Protein AF-A0A3D5HYK0-F1 (afdb_monomer)

Sequence (42 aa):
MQFQDIISTLQRFWADQGCLVLQPYDTEKGAGTMSPHTVLRA

pLDDT: mean 96.06, std 4.93, range [72.94, 98.75]

Radius of gyration: 12.03 Å; Cα contacts (8 Å, |Δi|>4): 16; chains: 1; bounding box: 25×16×34 Å

Structure (mmCIF, N/CA/C/O backbone):
data_AF-A0A3D5HYK0-F1
#
_entry.id   AF-A0A3D5HYK0-F1
#
loop_
_atom_site.group_PDB
_atom_site.id
_atom_site.type_symbol
_atom_site.label_atom_id
_atom_site.label_alt_id
_atom_site.label_comp_id
_atom_site.label_asym_id
_atom_site.label_entity_id
_atom_site.label_seq_id
_atom_site.pdbx_PDB_ins_code
_atom_site.Cartn_x
_atom_site.Cartn_y
_atom_site.Cartn_z
_atom_site.occupancy
_atom_site.B_iso_or_equiv
_atom_site.auth_seq_id
_atom_site.auth_comp_id
_atom_site.auth_asym_id
_atom_site.auth_atom_id
_atom_site.pdbx_PDB_model_num
ATOM 1 N N . MET A 1 1 ? 5.386 0.273 20.893 1.00 77.31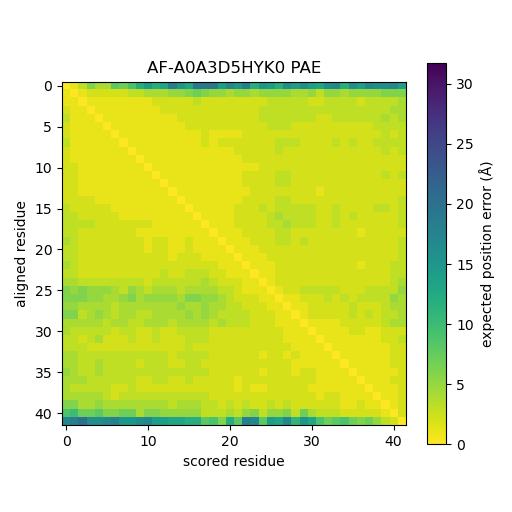 1 MET A N 1
ATOM 2 C CA . MET A 1 1 ? 4.953 0.361 19.487 1.00 77.31 1 MET A CA 1
ATOM 3 C C . MET A 1 1 ? 6.019 -0.313 18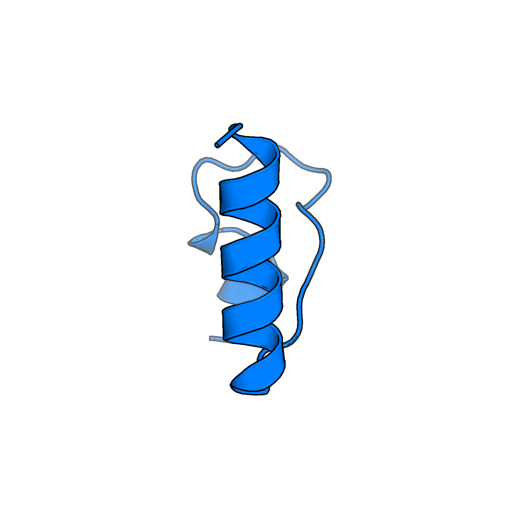.658 1.00 77.31 1 MET A C 1
ATOM 5 O O . MET A 1 1 ? 7.128 0.203 18.582 1.00 77.31 1 MET A O 1
ATOM 9 N N . GLN A 1 2 ? 5.704 -1.485 18.127 1.00 97.38 2 GLN A N 1
ATOM 10 C CA . GLN A 1 2 ? 6.586 -2.261 17.271 1.00 97.38 2 GLN A CA 1
ATOM 11 C C . GLN A 1 2 ? 6.305 -1.945 15.800 1.00 97.38 2 GLN A C 1
ATOM 13 O O . GLN A 1 2 ? 5.256 -1.404 15.451 1.00 97.38 2 GLN A O 1
ATOM 18 N N . PHE A 1 3 ? 7.228 -2.312 14.915 1.00 98.06 3 PHE A N 1
ATOM 19 C CA . PHE A 1 3 ? 7.070 -2.072 13.482 1.00 98.06 3 PHE A CA 1
ATOM 20 C C . PHE A 1 3 ? 5.805 -2.735 12.905 1.00 98.06 3 PHE A C 1
ATOM 22 O O . PHE A 1 3 ? 5.079 -2.115 12.128 1.00 98.06 3 PHE A O 1
ATOM 29 N N . GLN A 1 4 ? 5.471 -3.948 13.357 1.00 97.88 4 GLN A N 1
ATOM 30 C CA . GLN A 1 4 ? 4.237 -4.629 12.955 1.00 97.88 4 GLN A CA 1
ATOM 31 C C . GLN A 1 4 ? 2.961 -3.888 13.382 1.00 97.88 4 GLN A C 1
ATOM 33 O O . GLN A 1 4 ? 1.941 -3.983 12.694 1.00 97.88 4 GLN A O 1
ATOM 38 N N . ASP A 1 5 ? 3.013 -3.129 14.481 1.00 98.19 5 ASP A N 1
ATOM 39 C CA . ASP A 1 5 ? 1.864 -2.361 14.964 1.00 98.19 5 ASP A CA 1
ATOM 40 C C . ASP A 1 5 ? 1.579 -1.189 14.018 1.00 98.19 5 ASP A C 1
ATOM 42 O O . ASP A 1 5 ? 0.419 -0.893 13.732 1.00 98.19 5 ASP A O 1
ATOM 46 N N . ILE A 1 6 ? 2.631 -0.563 13.473 1.00 98.44 6 ILE A N 1
ATOM 47 C CA . ILE A 1 6 ? 2.515 0.514 12.479 1.00 98.44 6 ILE A CA 1
ATOM 48 C C . ILE A 1 6 ? 1.860 -0.021 11.201 1.00 98.44 6 ILE A C 1
ATOM 50 O O . ILE A 1 6 ? 0.886 0.561 10.723 1.00 98.44 6 ILE A O 1
ATOM 54 N N . ILE A 1 7 ? 2.341 -1.159 10.683 1.00 98.19 7 ILE A N 1
ATOM 55 C CA . ILE A 1 7 ? 1.765 -1.803 9.490 1.00 98.19 7 ILE A CA 1
ATOM 56 C C . ILE A 1 7 ? 0.285 -2.131 9.722 1.00 98.19 7 ILE A C 1
ATOM 58 O O . ILE A 1 7 ? -0.563 -1.761 8.910 1.00 98.19 7 ILE A O 1
ATOM 62 N N . SER A 1 8 ? -0.034 -2.764 10.854 1.00 98.12 8 SER A N 1
ATOM 63 C CA . SER A 1 8 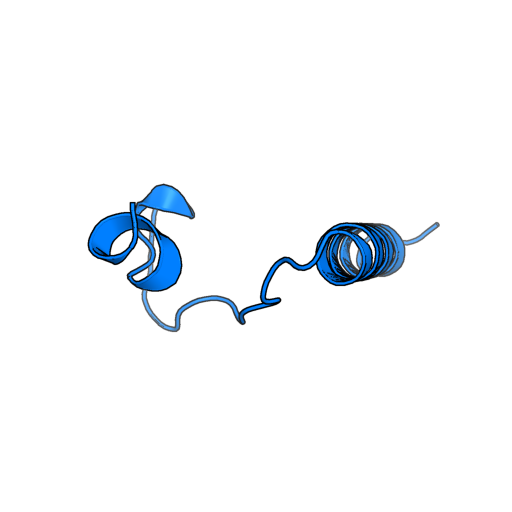? -1.408 -3.156 11.191 1.00 98.12 8 SER A CA 1
ATOM 64 C C . SER A 1 8 ? -2.337 -1.948 11.341 1.00 98.12 8 SER A C 1
ATOM 66 O O . SER A 1 8 ? -3.500 -2.008 10.948 1.00 98.12 8 SER A O 1
ATOM 68 N N . THR A 1 9 ? -1.836 -0.838 11.889 1.00 98.44 9 THR A N 1
ATOM 69 C CA . THR A 1 9 ? -2.609 0.402 12.059 1.00 98.44 9 THR A CA 1
ATOM 70 C C . THR A 1 9 ? -2.948 1.032 10.710 1.00 98.44 9 THR A C 1
ATOM 72 O O . THR A 1 9 ? -4.101 1.389 10.480 1.00 98.44 9 THR A O 1
ATOM 75 N N . LEU A 1 10 ? -1.979 1.110 9.792 1.00 98.50 10 LEU A N 1
ATOM 76 C CA . LEU A 1 10 ? -2.200 1.641 8.444 1.00 98.50 10 LEU A CA 1
ATOM 77 C C . LEU A 1 10 ? -3.171 0.773 7.637 1.00 98.50 10 LEU A C 1
ATOM 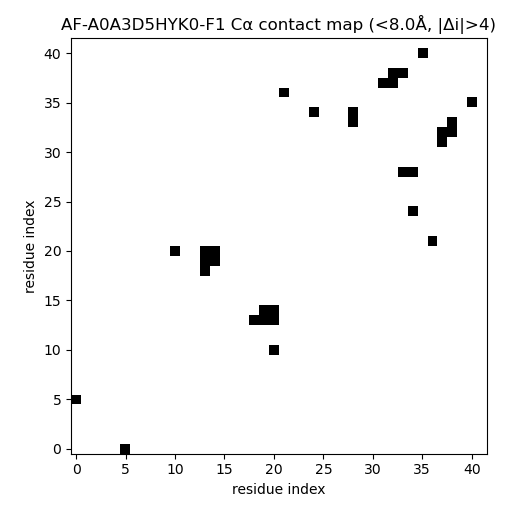79 O O . LEU A 1 10 ? -4.054 1.307 6.971 1.00 98.50 10 LEU A O 1
ATOM 83 N N . GLN A 1 11 ? -3.040 -0.555 7.719 1.00 98.50 11 GLN A N 1
ATOM 84 C CA . GLN A 1 11 ? -3.957 -1.480 7.048 1.00 98.50 11 GLN A CA 1
ATOM 85 C C . GLN A 1 11 ? -5.403 -1.299 7.526 1.00 98.50 11 GLN A C 1
ATOM 87 O O . GLN A 1 11 ? -6.302 -1.227 6.693 1.00 98.50 11 GLN A O 1
ATOM 92 N N . ARG A 1 12 ? -5.628 -1.180 8.844 1.00 98.50 12 ARG A N 1
ATOM 93 C CA . ARG A 1 12 ? -6.968 -0.940 9.411 1.00 98.50 12 ARG A CA 1
ATOM 94 C C . ARG A 1 12 ? -7.531 0.408 8.982 1.00 98.50 12 ARG A C 1
ATOM 96 O O . ARG A 1 12 ? -8.642 0.455 8.477 1.00 98.50 12 ARG A O 1
ATOM 103 N N . PHE A 1 13 ? -6.740 1.474 9.108 1.00 98.75 13 PHE A N 1
ATOM 104 C CA . PHE A 1 13 ? -7.162 2.816 8.714 1.00 98.75 13 PHE A CA 1
ATOM 105 C C . PHE A 1 13 ? -7.655 2.853 7.262 1.00 98.75 13 PHE A C 1
ATOM 107 O O . PHE A 1 13 ? -8.754 3.329 7.000 1.00 98.75 13 PHE A O 1
ATOM 114 N N . TRP A 1 14 ? -6.880 2.313 6.317 1.00 98.69 14 TRP A N 1
ATOM 115 C CA . TRP A 1 14 ? -7.268 2.326 4.905 1.00 98.69 14 TRP A CA 1
ATOM 116 C C . TRP A 1 14 ? -8.417 1.366 4.587 1.00 98.69 14 TRP A C 1
ATOM 118 O O . TRP A 1 14 ? -9.250 1.697 3.745 1.00 98.69 14 TRP A O 1
ATOM 128 N N . ALA A 1 15 ? -8.514 0.226 5.276 1.00 98.50 15 ALA A N 1
ATOM 129 C CA . ALA A 1 15 ? -9.680 -0.649 5.167 1.00 98.50 15 ALA A CA 1
ATOM 130 C C . ALA A 1 15 ? -10.971 0.075 5.589 1.00 98.50 15 ALA A C 1
ATOM 132 O O . ALA A 1 15 ? -11.972 -0.003 4.878 1.00 98.50 15 ALA A O 1
ATOM 133 N N . ASP A 1 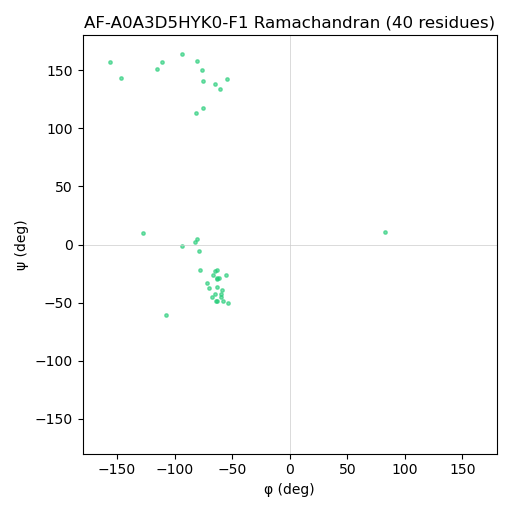16 ? -10.928 0.850 6.679 1.00 98.62 16 ASP A N 1
ATOM 134 C CA . ASP A 1 16 ? -12.062 1.654 7.155 1.00 98.62 16 ASP A CA 1
ATOM 135 C C . ASP A 1 16 ? -12.428 2.791 6.181 1.00 98.62 16 ASP A C 1
ATOM 137 O O . ASP A 1 16 ? -13.583 3.206 6.115 1.00 98.62 16 ASP A O 1
ATOM 141 N N . GLN A 1 17 ? -11.470 3.273 5.378 1.00 98.56 17 GLN A N 1
ATOM 142 C CA . GLN A 1 17 ? -11.717 4.213 4.271 1.00 98.56 17 GLN A CA 1
ATOM 143 C C . GLN A 1 17 ? -12.228 3.525 2.986 1.00 98.56 17 GLN A C 1
ATOM 145 O O . GLN A 1 17 ? -12.382 4.178 1.954 1.00 98.56 17 GLN A O 1
ATOM 150 N N . GLY A 1 18 ? -12.483 2.214 3.017 1.00 98.12 18 GLY A N 1
ATOM 151 C CA 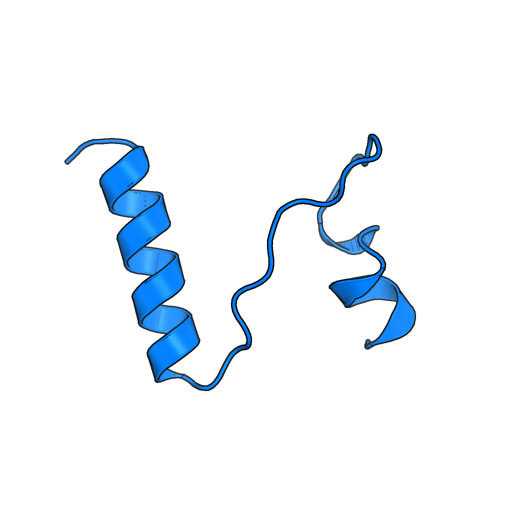. GLY A 1 18 ? -12.981 1.444 1.876 1.00 98.12 18 GLY A CA 1
ATOM 152 C C . GLY A 1 18 ? -11.902 0.990 0.890 1.00 98.12 18 GLY A C 1
ATOM 153 O O . GLY A 1 18 ? -12.232 0.511 -0.196 1.00 98.12 18 GLY A O 1
ATOM 154 N N . CYS A 1 19 ? -10.615 1.118 1.230 1.00 98.00 19 CYS A N 1
ATOM 155 C CA . CYS A 1 19 ? -9.541 0.592 0.394 1.00 98.00 19 CYS A CA 1
ATOM 156 C C . CYS A 1 19 ? -9.439 -0.934 0.510 1.00 98.00 19 CYS A C 1
ATOM 158 O O . CYS A 1 19 ? -9.506 -1.512 1.595 1.00 98.00 19 CYS A O 1
ATOM 160 N N . LEU A 1 20 ? -9.182 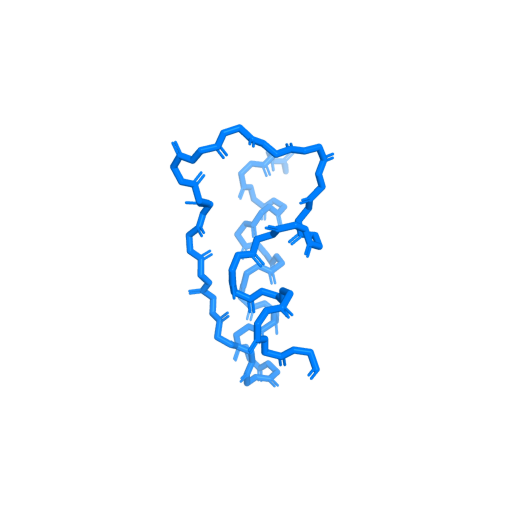-1.593 -0.620 1.00 97.06 20 LEU A N 1
ATOM 161 C CA . LEU A 1 20 ? -8.876 -3.018 -0.647 1.00 97.06 20 LEU A CA 1
ATOM 162 C C . LEU A 1 20 ? -7.440 -3.259 -0.153 1.00 97.06 20 LEU A C 1
ATOM 164 O O . LEU A 1 20 ? -6.482 -2.814 -0.784 1.00 97.06 20 LEU A O 1
ATOM 168 N N . VAL A 1 21 ? -7.284 -3.988 0.955 1.00 97.31 21 VAL A N 1
ATOM 169 C CA . VAL A 1 21 ? -5.966 -4.359 1.496 1.00 97.31 21 VAL A CA 1
ATOM 170 C C . VAL A 1 21 ? -5.428 -5.574 0.743 1.00 97.31 21 VAL A C 1
ATOM 172 O O . VAL A 1 21 ? -5.980 -6.669 0.831 1.00 97.31 21 VAL A O 1
ATOM 175 N N . LEU A 1 22 ? -4.345 -5.375 -0.004 1.00 96.44 22 LEU A N 1
ATOM 176 C CA . LEU A 1 22 ? -3.720 -6.393 -0.850 1.00 96.44 22 LEU A CA 1
ATOM 177 C C . LEU A 1 22 ? -2.363 -6.822 -0.291 1.00 96.44 22 LEU A C 1
ATOM 179 O O . LEU A 1 22 ? -1.720 -6.087 0.459 1.00 96.44 22 LEU A O 1
ATOM 183 N N . GLN A 1 23 ? -1.934 -8.026 -0.666 1.00 96.56 23 GLN A N 1
ATOM 184 C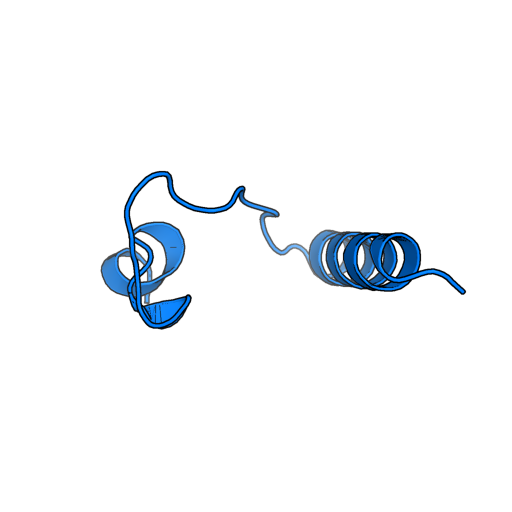 CA . GLN A 1 23 ? -0.634 -8.558 -0.270 1.00 96.56 23 GLN A CA 1
ATOM 185 C C . GLN A 1 23 ? 0.495 -8.006 -1.153 1.00 96.56 23 GLN A C 1
ATOM 187 O O . GLN A 1 23 ? 0.243 -7.578 -2.286 1.00 96.56 23 GLN A O 1
ATOM 192 N N . PRO A 1 24 ? 1.747 -8.018 -0.660 1.00 95.94 24 PRO A N 1
ATOM 193 C CA . PRO A 1 24 ? 2.912 -7.779 -1.498 1.00 95.94 24 PRO A CA 1
ATOM 194 C C . PRO A 1 24 ? 2.929 -8.736 -2.688 1.00 95.94 24 PRO A C 1
ATOM 196 O O . PRO A 1 24 ? 2.565 -9.905 -2.570 1.00 95.94 24 PRO A O 1
ATOM 199 N N . TYR A 1 25 ? 3.362 -8.226 -3.835 1.00 96.12 25 TYR A N 1
ATOM 200 C CA . TYR A 1 25 ? 3.506 -9.052 -5.025 1.00 96.12 25 TYR A CA 1
ATOM 201 C C . TYR A 1 25 ? 4.765 -9.922 -4.922 1.00 96.12 25 TYR A C 1
ATOM 203 O O . TYR A 1 25 ? 5.755 -9.506 -4.324 1.00 96.12 25 TYR A O 1
ATOM 211 N N . ASP A 1 26 ? 4.736 -11.097 -5.540 1.00 96.12 26 ASP A N 1
ATOM 212 C CA . ASP A 1 26 ? 5.739 -12.166 -5.429 1.00 96.12 26 ASP A CA 1
ATOM 213 C C . ASP A 1 26 ? 6.983 -11.989 -6.317 1.00 96.12 26 ASP A C 1
ATOM 215 O O . ASP A 1 26 ? 7.879 -12.827 -6.300 1.00 96.12 26 ASP A O 1
ATOM 219 N N . THR A 1 27 ? 7.063 -10.888 -7.065 1.00 96.44 27 THR A N 1
ATOM 220 C CA . THR A 1 27 ? 8.208 -10.548 -7.920 1.00 96.44 27 THR A CA 1
ATOM 221 C C . THR A 1 27 ? 8.904 -9.289 -7.423 1.00 96.44 27 THR A C 1
ATOM 223 O O . THR A 1 27 ? 8.255 -8.372 -6.906 1.00 96.44 27 THR A O 1
ATOM 226 N N . GLU A 1 28 ? 10.206 -9.186 -7.670 1.00 96.81 28 GLU A N 1
ATOM 227 C CA . GLU A 1 28 ? 11.018 -8.025 -7.326 1.00 96.81 28 GLU A CA 1
ATOM 228 C C . GLU A 1 28 ? 10.511 -6.770 -8.036 1.00 96.81 28 GLU A C 1
ATOM 230 O O . GLU A 1 28 ? 10.214 -6.763 -9.235 1.00 96.81 28 GLU A O 1
ATOM 235 N N . LYS A 1 29 ? 10.394 -5.683 -7.274 1.00 95.00 29 LYS A N 1
ATOM 236 C CA . LYS A 1 29 ? 9.932 -4.382 -7.755 1.00 95.00 29 LYS A CA 1
ATOM 237 C C . LYS A 1 29 ? 10.645 -3.276 -6.989 1.00 95.00 29 LYS A C 1
ATOM 239 O O . LYS A 1 29 ? 10.853 -3.395 -5.786 1.00 95.00 29 LYS A O 1
ATOM 244 N N . GLY A 1 30 ? 10.974 -2.182 -7.676 1.00 97.06 30 GLY A N 1
ATOM 245 C CA . GLY A 1 30 ? 11.613 -1.019 -7.050 1.00 97.06 30 GLY A CA 1
ATOM 246 C C . GLY A 1 30 ? 10.646 -0.131 -6.259 1.00 97.06 30 GLY A C 1
ATOM 247 O O . GLY A 1 30 ? 11.072 0.607 -5.377 1.00 97.06 30 GLY A O 1
ATOM 248 N N . ALA A 1 31 ? 9.345 -0.197 -6.564 1.00 96.75 31 ALA A N 1
ATOM 249 C CA . ALA A 1 31 ? 8.304 0.581 -5.898 1.00 96.75 31 ALA A CA 1
ATOM 250 C C . ALA A 1 31 ? 6.924 -0.087 -6.016 1.00 96.75 31 ALA A C 1
ATOM 252 O O . ALA A 1 31 ? 6.651 -0.822 -6.968 1.00 96.75 31 ALA A O 1
ATOM 253 N N . GLY A 1 32 ? 6.013 0.234 -5.088 1.00 95.00 32 GLY A N 1
ATOM 254 C CA . GLY A 1 32 ? 4.625 -0.253 -5.108 1.00 95.00 32 GLY A CA 1
ATOM 255 C C . GLY A 1 32 ? 3.812 0.209 -6.326 1.00 95.00 32 GLY A C 1
ATOM 256 O O . GLY A 1 32 ? 2.861 -0.466 -6.719 1.00 95.00 32 GLY A O 1
ATOM 257 N N . THR A 1 33 ? 4.217 1.301 -6.982 1.00 97.00 33 THR A N 1
ATOM 258 C CA . THR A 1 33 ? 3.644 1.758 -8.261 1.00 97.00 33 THR A CA 1
ATOM 259 C C . THR A 1 33 ? 3.818 0.741 -9.384 1.00 97.00 33 THR A C 1
ATOM 261 O O . THR A 1 33 ? 2.958 0.658 -10.250 1.00 97.00 33 THR A O 1
ATOM 264 N N . MET A 1 34 ? 4.869 -0.085 -9.347 1.00 96.94 34 MET A N 1
ATOM 265 C CA . MET A 1 34 ? 5.099 -1.150 -10.331 1.00 96.94 34 MET A CA 1
ATOM 266 C C . MET A 1 34 ? 4.247 -2.405 -10.070 1.00 96.94 34 MET A C 1
ATOM 268 O O . MET A 1 34 ? 4.297 -3.353 -10.851 1.00 96.94 34 MET A O 1
ATOM 272 N N . SER A 1 35 ? 3.501 -2.469 -8.960 1.00 96.25 35 SER A N 1
ATOM 273 C CA . SER A 1 35 ? 2.599 -3.590 -8.672 1.00 96.25 35 SER A CA 1
ATOM 274 C C . SER A 1 35 ? 1.471 -3.650 -9.706 1.00 96.25 35 SER A C 1
ATOM 276 O O . SER A 1 35 ? 0.881 -2.605 -9.984 1.00 96.25 35 SER A O 1
ATOM 278 N N . PRO A 1 36 ? 1.082 -4.838 -10.215 1.00 95.44 36 PRO A N 1
ATOM 279 C CA . PRO A 1 36 ? -0.117 -4.997 -11.042 1.00 95.44 36 PRO A CA 1
ATOM 280 C C . PRO A 1 36 ? -1.389 -4.479 -10.367 1.00 95.44 36 PRO A C 1
ATOM 282 O O . PRO A 1 36 ? -2.319 -4.056 -11.047 1.00 95.44 36 PRO A O 1
ATOM 285 N N . HIS A 1 37 ? -1.420 -4.463 -9.031 1.00 96.06 37 HIS A N 1
ATOM 286 C CA . HIS A 1 37 ? -2.511 -3.875 -8.254 1.00 96.06 37 HIS A CA 1
ATOM 287 C C . HIS A 1 37 ? -2.639 -2.356 -8.427 1.00 96.06 37 HIS A C 1
ATOM 289 O O . HIS A 1 37 ? -3.722 -1.827 -8.205 1.00 96.06 37 HIS A O 1
ATOM 295 N N . THR A 1 38 ? -1.560 -1.687 -8.836 1.00 96.06 38 THR A N 1
ATOM 296 C CA . THR A 1 38 ? -1.496 -0.239 -9.047 1.00 96.06 38 THR A CA 1
ATOM 297 C C . THR A 1 38 ? -1.440 0.086 -10.539 1.00 96.06 38 THR A C 1
ATOM 299 O O . THR A 1 38 ? -2.358 0.704 -11.058 1.00 96.06 38 THR A O 1
ATOM 302 N N . VAL A 1 39 ? -0.411 -0.372 -11.268 1.00 97.12 39 VAL A N 1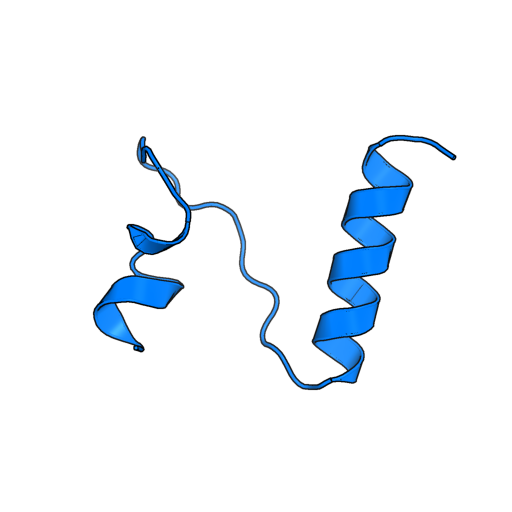
ATOM 303 C CA . VAL A 1 39 ? -0.151 0.062 -12.658 1.00 97.12 39 VAL A CA 1
ATOM 304 C C . VAL A 1 39 ? -1.261 -0.314 -13.644 1.00 97.12 39 VAL A C 1
ATOM 306 O O . VAL A 1 39 ? -1.487 0.408 -14.606 1.00 97.12 39 VAL A O 1
ATOM 309 N N . LEU A 1 40 ? -1.976 -1.419 -13.409 1.00 96.69 40 LEU A N 1
ATOM 310 C CA . LEU A 1 40 ? -3.072 -1.871 -14.279 1.00 96.69 40 LEU A CA 1
ATOM 311 C C . LEU A 1 40 ? -4.454 -1.379 -13.819 1.00 96.69 40 LEU A C 1
ATOM 313 O O . LEU A 1 40 ? -5.458 -1.723 -14.438 1.00 96.69 40 LEU A O 1
ATOM 317 N N . ARG A 1 41 ? -4.521 -0.639 -12.706 1.00 90.50 41 ARG A N 1
ATOM 318 C CA . ARG A 1 41 ? -5.764 -0.150 -12.082 1.00 90.50 41 ARG A CA 1
ATOM 319 C C . ARG A 1 41 ? -5.752 1.363 -11.820 1.00 90.50 41 ARG A C 1
ATOM 321 O O . ARG A 1 41 ? -6.621 1.835 -11.092 1.00 90.50 41 ARG A O 1
ATOM 328 N N . ALA A 1 42 ? -4.749 2.068 -12.348 1.00 72.94 42 ALA A N 1
ATOM 329 C CA . ALA A 1 42 ? -4.548 3.505 -12.177 1.00 72.94 42 ALA A CA 1
ATOM 330 C C . ALA A 1 42 ? -5.603 4.340 -12.914 1.00 72.94 42 ALA A C 1
ATOM 332 O O . ALA A 1 42 ? -6.092 3.877 -13.970 1.00 72.94 42 ALA A O 1
#

Solvent-accessible surface area (backbone atoms only — not comparable to full-atom values): 2863 Å² total; per-residue (Å²): 137,54,74,69,54,56,53,54,50,54,54,50,55,41,41,75,72,70,46,85,89,74,77,84,73,97,62,96,69,98,49,74,64,75,34,70,85,34,64,77,64,112

Mean predicted aligned error: 2.67 Å

Secondary structure (DSSP, 8-state):
--HHHHHHHHHHHHHHTT----PPPSS--SSGGGSHHHHT--

Foldseek 3Di:
DDPVVVVVVVQVVVVVVVDDDDDDDPDDDPDPCPDCVHVVPD